Protein AF-A0A448X6U1-F1 (afdb_monomer)

Sequence (111 aa):
MAGQHGILSTPAASCLIRHHQAQGGILLTASHNPGGLDADFGIKYNVENGGPAPEKVTDTIYEVTKTITQYRTIAVPLPIDITKLGDHVFHLSNGKEFKASFFAFSIIFVS

Nearest PDB structures (foldseek):
  5jn5-assembly2_B  TM=9.573E-01  e=1.067E-08  Homo sapiens
  5jn5-assembly1_A  TM=9.570E-01  e=1.759E-08  Homo sapiens
  5tr2-assembly2_B  TM=9.411E-01  e=2.259E-08  Homo sapiens
  6sno-assembly1_A  TM=9.507E-01  e=5.421E-08  Homo sapiens
  5f9c-assembly1_A  TM=9.437E-01  e=4.783E-08  Homo sapiens

Structure (mmCIF, N/CA/C/O backbone):
data_AF-A0A448X6U1-F1
#
_entry.id   AF-A0A448X6U1-F1
#
loop_
_atom_site.group_PDB
_atom_site.id
_atom_site.type_symbol
_atom_site.label_atom_id
_atom_site.label_alt_id
_atom_site.label_comp_id
_atom_site.label_asym_id
_atom_site.label_entity_id
_atom_site.label_seq_id
_atom_site.pdbx_PDB_ins_code
_atom_site.Cartn_x
_atom_site.Cartn_y
_atom_site.Cartn_z
_atom_site.occupancy
_atom_site.B_iso_or_equiv
_atom_site.auth_seq_id
_atom_site.auth_comp_id
_atom_site.auth_asym_id
_atom_site.auth_atom_id
_atom_site.pdbx_PDB_model_num
ATOM 1 N N . MET A 1 1 ? -6.766 6.498 2.427 1.00 90.94 1 MET A N 1
ATOM 2 C CA . MET A 1 1 ? -6.921 7.195 1.133 1.00 90.94 1 MET A CA 1
ATOM 3 C C . MET A 1 1 ? -6.544 6.235 0.024 1.00 90.94 1 MET A C 1
ATOM 5 O O . MET A 1 1 ? -5.577 5.507 0.213 1.00 90.94 1 MET A O 1
ATOM 9 N N . ALA A 1 2 ? -7.271 6.221 -1.088 1.00 93.50 2 ALA A N 1
ATOM 10 C CA . ALA A 1 2 ? -6.931 5.421 -2.264 1.00 93.50 2 ALA A CA 1
ATOM 11 C C . ALA A 1 2 ? -7.413 6.110 -3.551 1.00 93.50 2 ALA A C 1
ATOM 13 O O . ALA A 1 2 ? -8.276 6.988 -3.508 1.00 93.50 2 ALA A O 1
ATOM 14 N N . GLY A 1 3 ? -6.854 5.717 -4.694 1.00 93.88 3 GLY A N 1
ATOM 15 C CA . GLY A 1 3 ? -7.403 6.106 -5.992 1.00 93.88 3 GLY A CA 1
ATOM 16 C C . GLY A 1 3 ? -8.678 5.324 -6.311 1.00 93.88 3 GLY A C 1
ATOM 17 O O . GLY A 1 3 ? -8.837 4.183 -5.868 1.00 93.88 3 GLY A O 1
ATOM 18 N N . GLN A 1 4 ? -9.591 5.932 -7.068 1.00 94.56 4 GLN A N 1
ATOM 19 C CA . GLN A 1 4 ? -10.792 5.259 -7.572 1.00 94.56 4 GLN A CA 1
ATOM 20 C C . GLN A 1 4 ? -10.405 3.983 -8.338 1.00 94.56 4 GLN A C 1
ATOM 22 O O . GLN A 1 4 ? -9.426 3.980 -9.085 1.00 94.56 4 GLN A O 1
ATOM 27 N N . HIS A 1 5 ? -11.149 2.893 -8.141 1.00 94.19 5 HIS A N 1
ATOM 28 C CA . HIS A 1 5 ? -10.826 1.565 -8.695 1.00 94.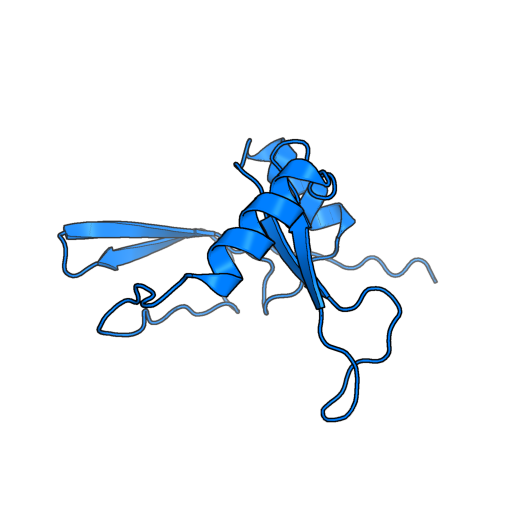19 5 HIS A CA 1
ATOM 29 C C . HIS A 1 5 ? -9.460 1.004 -8.248 1.00 94.19 5 HIS A C 1
ATOM 31 O O . HIS A 1 5 ? -8.943 0.075 -8.860 1.00 94.19 5 HIS A O 1
ATOM 37 N N . GLY A 1 6 ? -8.850 1.567 -7.199 1.00 92.62 6 GLY A N 1
ATOM 38 C CA . GLY A 1 6 ? -7.494 1.215 -6.775 1.00 92.62 6 GLY A CA 1
ATOM 39 C C . GLY A 1 6 ? -6.391 1.790 -7.671 1.00 92.62 6 GLY A C 1
ATOM 40 O O . GLY A 1 6 ? -5.225 1.447 -7.488 1.00 92.62 6 GLY A O 1
ATOM 41 N N . ILE A 1 7 ? -6.725 2.670 -8.620 1.00 92.50 7 ILE A N 1
ATOM 42 C CA . ILE A 1 7 ? -5.771 3.207 -9.593 1.00 92.50 7 ILE A CA 1
ATOM 43 C C . ILE A 1 7 ? -5.179 4.518 -9.089 1.00 92.50 7 ILE A C 1
ATOM 45 O O . ILE A 1 7 ? -5.865 5.530 -8.952 1.00 92.50 7 ILE A O 1
ATOM 49 N N . LEU A 1 8 ? -3.871 4.508 -8.844 1.00 92.38 8 LEU A N 1
ATOM 50 C CA . LEU A 1 8 ? -3.112 5.685 -8.445 1.00 92.38 8 LEU A CA 1
ATOM 51 C C . LEU A 1 8 ? -1.665 5.544 -8.923 1.00 92.38 8 LEU A C 1
ATOM 53 O O . LEU A 1 8 ? -1.006 4.546 -8.634 1.00 92.38 8 LEU A O 1
ATOM 57 N N . SER A 1 9 ? -1.149 6.536 -9.652 1.00 92.12 9 SER A N 1
ATOM 58 C CA . SER A 1 9 ? 0.254 6.502 -10.086 1.00 92.12 9 SER A CA 1
ATOM 59 C C . SER A 1 9 ? 1.215 6.717 -8.909 1.00 92.12 9 SER A C 1
ATOM 61 O O . SER A 1 9 ? 0.863 7.348 -7.911 1.00 92.12 9 SER A O 1
ATOM 63 N N . THR A 1 10 ? 2.465 6.251 -9.034 1.00 93.69 10 THR A N 1
ATOM 64 C CA . THR A 1 10 ? 3.497 6.491 -8.003 1.00 93.69 10 THR A CA 1
ATOM 65 C C . THR A 1 10 ? 3.708 7.993 -7.723 1.00 93.69 10 THR A C 1
ATOM 67 O O . THR A 1 10 ? 3.731 8.369 -6.548 1.00 93.69 10 THR A O 1
ATOM 70 N N . PRO A 1 11 ? 3.788 8.886 -8.737 1.00 94.12 11 PRO A N 1
ATOM 71 C CA . PRO A 1 11 ? 3.852 10.329 -8.493 1.00 94.12 11 PRO A CA 1
ATOM 72 C C . PRO A 1 11 ? 2.623 10.885 -7.758 1.00 94.12 11 PRO A C 1
ATOM 74 O O . PRO A 1 11 ? 2.769 11.715 -6.860 1.00 94.12 11 PRO A O 1
ATOM 77 N N . ALA A 1 12 ? 1.418 10.406 -8.086 1.00 93.75 12 ALA A N 1
ATOM 78 C CA . ALA A 1 12 ? 0.191 10.836 -7.417 1.00 93.75 12 ALA A CA 1
ATOM 79 C C . ALA A 1 12 ? 0.141 10.385 -5.952 1.00 93.75 12 ALA A C 1
ATOM 81 O O . ALA A 1 12 ? -0.194 11.183 -5.078 1.00 93.75 12 ALA A O 1
ATOM 82 N N . ALA A 1 13 ? 0.551 9.147 -5.665 1.00 94.81 13 ALA A N 1
ATOM 83 C CA . ALA A 1 13 ? 0.684 8.649 -4.299 1.00 94.81 13 ALA A CA 1
ATOM 84 C C . ALA A 1 13 ? 1.682 9.491 -3.488 1.00 94.81 13 ALA A C 1
ATOM 86 O O . ALA A 1 13 ? 1.354 9.944 -2.395 1.00 94.81 13 ALA A O 1
ATOM 87 N N . SER A 1 14 ? 2.859 9.784 -4.051 1.00 96.00 14 SER A N 1
ATOM 88 C CA . SER A 1 14 ? 3.856 10.664 -3.425 1.00 96.00 14 SER A CA 1
ATOM 89 C C . SER A 1 14 ? 3.310 12.072 -3.145 1.00 96.00 14 SER A C 1
ATOM 91 O O . SER A 1 14 ? 3.581 12.657 -2.095 1.00 96.00 14 SER A O 1
ATOM 93 N N . CYS A 1 15 ? 2.513 12.623 -4.066 1.00 95.31 15 CYS A N 1
ATOM 94 C CA . CYS A 1 15 ? 1.835 13.905 -3.882 1.00 95.31 15 CYS A CA 1
ATOM 95 C C . CYS A 1 15 ? 0.832 13.865 -2.720 1.00 95.31 15 CYS A C 1
ATOM 97 O O . CYS A 1 15 ? 0.910 14.711 -1.832 1.00 95.31 15 CYS A O 1
ATOM 99 N N . LEU A 1 16 ? -0.052 12.862 -2.680 1.00 94.88 16 LEU A N 1
ATOM 100 C CA . LEU A 1 16 ? -1.068 12.728 -1.631 1.00 94.88 16 LEU A CA 1
ATOM 101 C C . LEU A 1 16 ? -0.459 12.495 -0.245 1.00 94.88 16 LEU A C 1
ATOM 103 O O . LEU A 1 16 ? -0.948 13.071 0.723 1.00 94.88 16 LEU A O 1
ATOM 107 N N . ILE A 1 17 ? 0.614 11.700 -0.147 1.00 97.06 17 ILE A N 1
ATOM 108 C CA . ILE A 1 17 ? 1.328 11.480 1.120 1.00 97.06 17 ILE A CA 1
ATOM 109 C C . ILE A 1 17 ? 1.800 12.819 1.695 1.00 97.06 17 ILE A C 1
ATOM 111 O O . ILE A 1 17 ? 1.493 13.132 2.843 1.00 97.06 17 ILE A O 1
ATOM 115 N N . ARG A 1 18 ? 2.474 13.641 0.880 1.00 97.69 18 ARG A N 1
ATOM 116 C CA . ARG A 1 18 ? 2.975 14.956 1.308 1.00 97.69 18 ARG A CA 1
ATOM 117 C C . ARG A 1 18 ? 1.844 15.940 1.593 1.00 97.69 18 ARG A C 1
ATOM 119 O O . ARG A 1 18 ? 1.881 16.627 2.606 1.00 97.69 18 ARG A O 1
ATOM 126 N N . HIS A 1 19 ? 0.843 16.004 0.714 1.00 95.38 19 HIS A N 1
ATOM 127 C CA . HIS A 1 19 ? -0.268 16.950 0.828 1.00 95.38 19 HIS A CA 1
ATOM 128 C C . HIS A 1 19 ? -1.095 16.726 2.100 1.00 95.38 19 HIS A C 1
ATOM 130 O O . HIS A 1 19 ? -1.460 17.686 2.770 1.00 95.38 19 HIS A O 1
ATOM 136 N N . HIS A 1 20 ? -1.347 15.465 2.455 1.00 94.81 20 HIS A N 1
ATOM 137 C CA . HIS A 1 20 ? -2.118 15.102 3.643 1.00 94.81 20 HIS A CA 1
ATOM 138 C C . HIS A 1 20 ? -1.253 14.804 4.872 1.00 94.81 20 HIS A C 1
ATOM 140 O O . HIS A 1 20 ? -1.793 14.357 5.881 1.00 94.81 20 HIS A O 1
ATOM 146 N N . GLN A 1 21 ? 0.067 15.016 4.787 1.00 96.81 21 GLN A N 1
ATOM 147 C CA . GLN A 1 21 ? 1.022 14.711 5.859 1.00 96.81 21 GLN A CA 1
ATOM 148 C C . GLN A 1 21 ? 0.833 13.285 6.411 1.00 96.81 21 GLN A C 1
ATOM 150 O O . GLN A 1 21 ? 0.837 13.048 7.619 1.00 96.81 21 GLN A O 1
ATOM 155 N N . ALA A 1 22 ? 0.599 12.329 5.508 1.00 96.62 22 ALA A N 1
ATOM 156 C CA . ALA A 1 22 ? 0.408 10.936 5.874 1.00 96.62 22 ALA A CA 1
ATOM 157 C C . ALA A 1 22 ? 1.735 10.320 6.335 1.00 96.62 22 ALA A C 1
ATOM 159 O O . ALA A 1 22 ? 2.805 10.702 5.875 1.00 96.62 22 ALA A O 1
ATOM 160 N N . GLN A 1 23 ? 1.660 9.292 7.179 1.00 96.94 23 GLN A N 1
ATOM 161 C CA . GLN A 1 23 ? 2.845 8.566 7.664 1.00 96.94 23 GLN A CA 1
ATOM 162 C C . GLN A 1 23 ? 3.600 7.826 6.543 1.00 96.94 23 GLN A C 1
ATOM 164 O O . GLN A 1 23 ? 4.770 7.475 6.687 1.00 96.94 23 GLN A O 1
ATOM 169 N N . GLY A 1 24 ? 2.916 7.568 5.430 1.00 97.12 24 GLY A N 1
ATOM 170 C CA . GLY A 1 24 ? 3.439 6.856 4.280 1.00 97.12 24 GLY A CA 1
ATOM 171 C C . GLY A 1 24 ? 2.320 6.353 3.377 1.00 97.12 24 GLY A C 1
ATOM 172 O O . GLY A 1 24 ? 1.158 6.746 3.514 1.00 97.12 24 GLY A O 1
ATOM 173 N N . GLY A 1 25 ? 2.665 5.458 2.457 1.00 97.12 25 GLY A N 1
ATOM 174 C CA . GLY A 1 25 ? 1.708 4.818 1.562 1.00 97.12 25 GLY A CA 1
ATOM 175 C C . GLY A 1 25 ? 2.196 3.468 1.059 1.00 97.12 25 GLY A C 1
ATOM 176 O O . GLY A 1 25 ? 3.379 3.288 0.779 1.00 97.12 25 GLY A O 1
ATOM 177 N N . ILE A 1 26 ? 1.261 2.528 0.931 1.00 97.44 26 ILE A N 1
ATOM 178 C CA . ILE A 1 26 ? 1.488 1.224 0.304 1.00 97.44 26 ILE A CA 1
ATOM 179 C C . ILE A 1 26 ? 1.039 1.319 -1.152 1.00 97.44 26 ILE A C 1
ATOM 181 O O . ILE A 1 26 ? -0.091 1.717 -1.433 1.00 97.44 26 ILE A O 1
ATOM 185 N N . LEU A 1 27 ? 1.932 0.971 -2.072 1.00 96.31 27 LEU A N 1
ATOM 186 C CA . LEU A 1 27 ? 1.696 0.996 -3.509 1.00 96.31 27 LEU A CA 1
ATOM 187 C C . LEU A 1 27 ? 1.790 -0.432 -4.047 1.00 96.31 27 LEU A C 1
ATOM 189 O O . LEU A 1 27 ? 2.805 -1.102 -3.861 1.00 96.31 27 LEU A O 1
ATOM 193 N N . LEU A 1 28 ? 0.744 -0.876 -4.739 1.00 95.06 28 LEU A N 1
ATOM 194 C CA . LEU A 1 28 ? 0.679 -2.189 -5.381 1.00 95.06 28 LEU A CA 1
ATOM 195 C C . LEU A 1 28 ? 1.169 -2.047 -6.827 1.00 95.06 28 LEU A C 1
ATOM 197 O O . LEU A 1 28 ? 0.418 -1.647 -7.713 1.00 95.06 28 LEU A O 1
ATOM 201 N N . THR A 1 29 ? 2.463 -2.262 -7.051 1.00 93.25 29 THR A N 1
ATOM 202 C CA . THR A 1 29 ? 3.095 -2.107 -8.365 1.00 93.25 29 THR A CA 1
ATOM 203 C C . THR A 1 29 ? 4.411 -2.876 -8.451 1.00 93.25 29 THR A C 1
ATOM 205 O O . THR A 1 29 ? 5.240 -2.808 -7.544 1.00 93.25 29 THR A O 1
ATOM 208 N N . ALA A 1 30 ? 4.636 -3.535 -9.588 1.00 90.19 30 ALA A N 1
ATOM 209 C CA . ALA A 1 30 ? 5.927 -4.108 -9.968 1.00 90.19 30 ALA A CA 1
ATOM 210 C C . ALA A 1 30 ? 6.766 -3.142 -10.841 1.00 90.19 30 ALA A C 1
ATOM 212 O O . ALA A 1 30 ? 7.726 -3.534 -11.498 1.00 90.19 30 ALA A O 1
ATOM 213 N N . SER A 1 31 ? 6.430 -1.845 -10.830 1.00 87.00 31 SER A N 1
ATOM 214 C CA . SER A 1 31 ? 7.084 -0.791 -11.613 1.00 87.00 31 SER A CA 1
ATOM 215 C C . SER A 1 31 ? 7.014 -1.036 -13.126 1.00 87.00 31 SER A C 1
ATOM 217 O O . SER A 1 31 ? 5.988 -0.738 -13.730 1.00 87.00 31 SER A O 1
ATOM 219 N N . HIS A 1 32 ? 8.084 -1.560 -13.727 1.00 89.56 32 HIS A N 1
ATOM 220 C CA . HIS A 1 32 ? 8.189 -1.839 -15.160 1.00 89.56 32 HIS A CA 1
ATOM 221 C C . HIS A 1 32 ? 8.066 -3.332 -15.479 1.00 89.56 32 HIS A C 1
ATOM 223 O O . HIS A 1 32 ? 8.078 -3.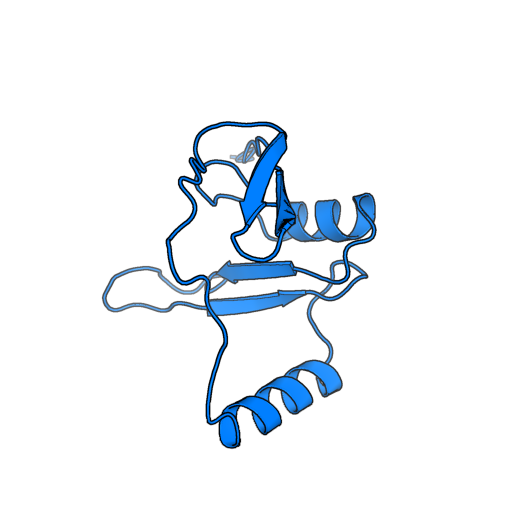704 -16.652 1.00 89.56 32 HIS A O 1
ATOM 229 N N . ASN A 1 33 ? 7.969 -4.184 -14.456 1.00 89.56 33 ASN A N 1
ATOM 230 C CA . ASN A 1 33 ? 7.863 -5.617 -14.657 1.00 89.56 33 ASN A CA 1
ATOM 231 C C . ASN A 1 33 ? 6.469 -5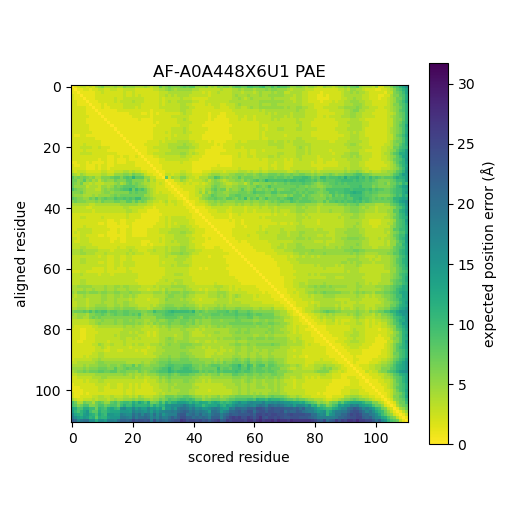.951 -15.210 1.00 89.56 33 ASN A C 1
ATOM 233 O O . ASN A 1 33 ? 5.487 -5.284 -14.857 1.00 89.56 33 ASN A O 1
ATOM 237 N N . PRO A 1 34 ? 6.367 -6.962 -16.087 1.00 88.81 34 PRO A N 1
ATOM 238 C CA . PRO A 1 34 ? 5.084 -7.389 -16.622 1.00 88.81 34 PRO A CA 1
ATOM 239 C C . PRO A 1 34 ? 4.144 -7.811 -15.488 1.00 88.81 34 PRO A C 1
ATOM 241 O O . PRO A 1 34 ? 4.567 -8.445 -14.525 1.00 88.81 34 PRO A O 1
ATOM 244 N N . GLY A 1 35 ? 2.866 -7.459 -15.623 1.00 89.88 35 GLY A N 1
ATOM 245 C CA . GLY A 1 35 ? 1.797 -7.929 -14.742 1.00 89.88 35 GLY A CA 1
ATOM 246 C C . GLY A 1 35 ? 1.018 -9.081 -15.378 1.00 89.88 35 GLY A C 1
ATOM 247 O O . GLY A 1 35 ? 0.968 -9.205 -16.601 1.00 89.88 35 GLY A O 1
ATOM 248 N N . GLY A 1 36 ? 0.398 -9.923 -14.553 1.00 90.56 36 GLY A N 1
ATOM 249 C CA . GLY A 1 36 ? -0.346 -11.100 -15.004 1.00 90.56 36 GLY A CA 1
ATOM 250 C C . GLY A 1 36 ? -0.366 -12.198 -13.945 1.00 90.56 36 GLY A C 1
ATOM 251 O O . GLY A 1 36 ? 0.289 -12.070 -12.916 1.00 90.56 36 GLY A O 1
ATOM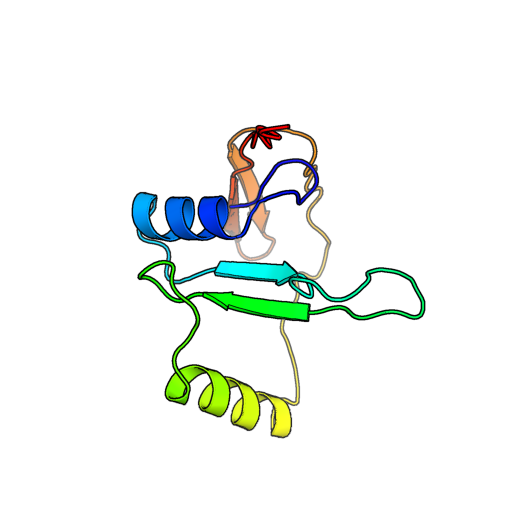 252 N N . LEU A 1 37 ? -1.123 -13.269 -14.200 1.00 91.31 37 LEU A N 1
ATOM 253 C CA . LEU A 1 37 ? -1.209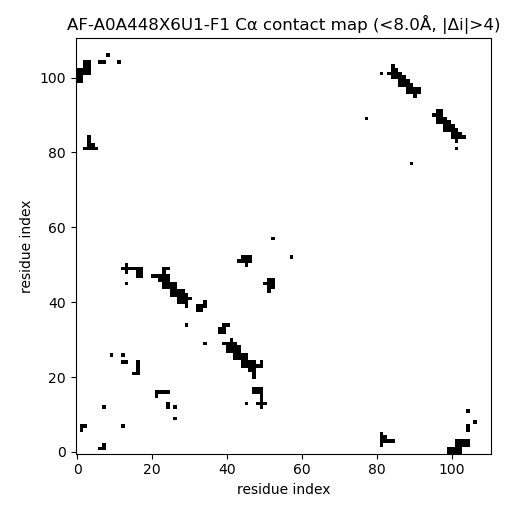 -14.423 -13.292 1.00 91.31 37 LEU A CA 1
ATOM 254 C C . LEU A 1 37 ? 0.154 -15.098 -13.076 1.00 91.31 37 LEU A C 1
ATOM 256 O O . LEU A 1 37 ? 0.459 -15.492 -11.956 1.00 91.31 37 LEU A O 1
ATOM 260 N N . ASP A 1 38 ? 0.966 -15.163 -14.134 1.00 94.88 38 ASP A N 1
ATOM 261 C CA . ASP A 1 38 ? 2.294 -15.792 -14.141 1.00 94.88 38 ASP A CA 1
ATOM 262 C C . ASP A 1 38 ? 3.440 -14.764 -14.160 1.00 94.88 38 ASP A C 1
ATOM 264 O O . ASP A 1 38 ? 4.559 -15.076 -14.566 1.00 94.88 38 ASP A O 1
ATOM 268 N N . ALA A 1 39 ? 3.158 -13.512 -13.792 1.00 94.25 39 ALA A N 1
ATOM 269 C CA . ALA A 1 39 ? 4.121 -12.417 -13.839 1.00 94.25 39 ALA A CA 1
ATOM 270 C C . ALA A 1 39 ? 4.289 -11.758 -12.462 1.00 94.25 39 ALA A C 1
ATOM 272 O O . ALA A 1 39 ? 3.795 -12.253 -11.448 1.00 94.25 39 ALA A O 1
ATOM 273 N N . ASP A 1 40 ? 5.010 -10.641 -12.411 1.00 93.69 40 ASP A N 1
ATOM 274 C CA . ASP A 1 40 ? 5.417 -10.054 -11.143 1.00 93.69 40 ASP A CA 1
ATOM 275 C C . ASP A 1 40 ? 4.297 -9.247 -10.481 1.00 93.69 40 ASP A C 1
ATOM 277 O O . ASP A 1 40 ? 3.535 -8.508 -11.112 1.00 93.69 40 ASP A O 1
ATOM 281 N N . PHE A 1 41 ? 4.270 -9.312 -9.151 1.00 94.44 41 PHE A N 1
ATOM 282 C CA . PHE A 1 41 ? 3.498 -8.416 -8.305 1.00 94.44 41 PHE A CA 1
ATOM 283 C C . PHE A 1 41 ? 4.412 -7.806 -7.244 1.00 94.44 41 PHE A C 1
ATOM 285 O O . PHE A 1 41 ? 5.185 -8.506 -6.595 1.00 94.44 41 PHE A O 1
ATOM 292 N N . GLY A 1 42 ? 4.322 -6.490 -7.061 1.00 93.56 42 GLY A N 1
ATOM 293 C CA . GLY A 1 42 ? 5.164 -5.758 -6.121 1.00 93.56 42 GLY A CA 1
ATOM 294 C C . GLY A 1 42 ? 4.341 -4.994 -5.095 1.00 93.56 42 GLY A C 1
ATOM 295 O O . GLY A 1 42 ? 3.319 -4.391 -5.419 1.00 93.56 42 GLY A O 1
ATOM 296 N N . ILE A 1 43 ? 4.819 -4.985 -3.854 1.00 95.69 43 ILE A N 1
ATOM 297 C CA . ILE A 1 43 ? 4.304 -4.130 -2.786 1.00 95.69 43 ILE A CA 1
ATOM 298 C C . ILE A 1 43 ? 5.435 -3.188 -2.392 1.00 95.69 43 ILE A C 1
ATOM 300 O O . ILE A 1 43 ? 6.477 -3.621 -1.905 1.00 95.69 43 ILE A O 1
ATOM 304 N N . LYS A 1 44 ? 5.239 -1.891 -2.617 1.00 94.94 44 LYS A N 1
ATOM 305 C CA . LYS A 1 44 ? 6.197 -0.843 -2.257 1.00 94.94 44 LYS A CA 1
ATOM 306 C C . LYS A 1 44 ? 5.662 -0.034 -1.089 1.00 94.94 44 LYS A C 1
ATOM 308 O O . LYS A 1 44 ? 4.467 0.250 -1.029 1.00 94.94 44 LYS A O 1
ATOM 313 N N . TYR A 1 45 ? 6.559 0.388 -0.206 1.00 96.94 45 TYR A N 1
ATOM 314 C CA . TYR A 1 45 ? 6.242 1.325 0.863 1.00 96.94 45 TYR A CA 1
ATOM 315 C C . TYR A 1 45 ? 6.972 2.648 0.635 1.00 96.94 45 TYR A C 1
ATOM 317 O O . TYR A 1 45 ? 8.194 2.674 0.473 1.00 96.94 45 TYR A O 1
ATOM 325 N N . ASN A 1 46 ? 6.210 3.738 0.627 1.00 97.69 46 ASN A N 1
ATOM 326 C CA . ASN A 1 46 ? 6.731 5.097 0.668 1.00 97.69 46 ASN A CA 1
ATOM 327 C C . ASN A 1 46 ? 6.537 5.668 2.076 1.00 97.69 46 ASN A C 1
ATOM 329 O O . ASN A 1 46 ? 5.502 5.428 2.695 1.00 97.69 46 ASN A O 1
ATOM 333 N N . VAL A 1 47 ? 7.509 6.437 2.565 1.00 97.75 47 VAL A N 1
ATOM 334 C CA . VAL A 1 47 ? 7.459 7.096 3.885 1.00 97.75 47 VAL A CA 1
ATOM 335 C C . VAL A 1 47 ? 6.839 8.494 3.790 1.00 97.75 47 VAL A C 1
ATOM 337 O O . VAL A 1 47 ? 6.460 8.941 2.709 1.00 97.75 47 VAL A O 1
ATOM 340 N N . GLU A 1 48 ? 6.734 9.192 4.919 1.00 97.69 48 GLU A N 1
ATOM 341 C CA . GLU A 1 48 ? 6.079 10.500 5.088 1.00 97.69 48 GLU A CA 1
ATOM 342 C C . GLU A 1 48 ? 6.527 11.610 4.121 1.00 97.69 48 GLU A C 1
ATOM 344 O O . GLU A 1 48 ? 5.736 12.480 3.760 1.00 97.69 48 GLU A O 1
ATOM 349 N N . ASN A 1 49 ? 7.769 11.574 3.626 1.00 97.06 49 ASN A N 1
ATOM 350 C CA . ASN A 1 49 ? 8.241 12.536 2.624 1.00 97.06 49 ASN A CA 1
ATOM 351 C C . ASN A 1 49 ? 7.729 12.232 1.198 1.00 97.06 49 ASN A C 1
ATOM 353 O O . ASN A 1 49 ? 8.068 12.943 0.253 1.00 97.06 49 ASN A O 1
ATOM 357 N N . GLY A 1 50 ? 6.936 11.171 1.024 1.00 97.00 50 GLY A N 1
ATOM 358 C CA . GLY A 1 50 ? 6.403 10.701 -0.252 1.00 97.00 50 GLY A CA 1
ATOM 359 C C . GLY A 1 50 ? 7.397 9.905 -1.103 1.00 97.00 50 GLY A C 1
ATOM 360 O O . GLY A 1 50 ? 7.015 9.442 -2.180 1.00 97.00 50 GLY A O 1
ATOM 361 N N . GLY A 1 51 ? 8.644 9.748 -0.662 1.00 97.44 51 GLY A N 1
ATOM 362 C CA . GLY A 1 51 ? 9.682 8.949 -1.310 1.00 97.44 51 GLY A CA 1
ATOM 363 C C . GLY A 1 51 ? 9.677 7.484 -0.859 1.00 97.44 51 GLY A C 1
ATOM 364 O O . GLY A 1 51 ? 8.940 7.126 0.062 1.00 97.44 51 GLY A O 1
ATOM 365 N N . PRO A 1 52 ? 10.481 6.621 -1.506 1.00 97.12 52 PRO A N 1
ATOM 366 C CA . PRO A 1 52 ? 10.611 5.219 -1.116 1.00 97.12 52 PRO A CA 1
ATOM 367 C C . PRO A 1 52 ? 11.155 5.092 0.310 1.00 97.12 52 PRO A C 1
ATOM 369 O O . PRO A 1 52 ? 11.918 5.941 0.776 1.00 97.12 52 PRO A O 1
ATOM 372 N N . ALA A 1 53 ? 10.768 4.023 1.000 1.00 97.31 53 ALA A N 1
ATOM 373 C CA . ALA A 1 53 ? 11.276 3.743 2.333 1.00 97.31 53 ALA A CA 1
ATOM 374 C C . ALA A 1 53 ? 12.808 3.557 2.334 1.00 97.31 53 ALA A C 1
ATOM 376 O O . ALA A 1 53 ? 13.333 2.877 1.452 1.00 97.31 53 ALA A O 1
ATOM 377 N N . PRO A 1 54 ? 13.529 4.141 3.310 1.00 96.75 54 PRO A N 1
ATOM 378 C CA . PRO A 1 54 ? 14.963 3.923 3.458 1.00 96.75 54 PRO A CA 1
ATOM 379 C C . PRO A 1 54 ? 15.248 2.495 3.942 1.00 96.75 54 PRO A C 1
ATOM 381 O O . PRO A 1 54 ? 14.404 1.879 4.594 1.00 96.75 54 PRO A O 1
ATOM 384 N N . GLU A 1 55 ? 16.470 2.017 3.702 1.00 96.88 55 GLU A N 1
ATOM 385 C CA . GLU A 1 55 ? 16.908 0.644 4.009 1.00 96.88 55 GLU A CA 1
ATOM 386 C C . GLU A 1 55 ? 16.615 0.232 5.459 1.00 96.88 55 GLU A C 1
ATOM 388 O O . GLU A 1 55 ? 16.008 -0.800 5.718 1.00 96.88 55 GLU A O 1
ATOM 393 N N . LYS A 1 56 ? 16.885 1.120 6.421 1.00 97.00 56 LYS A N 1
ATOM 394 C CA . LYS A 1 56 ? 16.569 0.884 7.838 1.00 97.00 56 LYS A CA 1
ATOM 395 C C . LYS A 1 56 ? 15.099 0.499 8.081 1.00 97.00 56 LYS A C 1
ATOM 397 O O . LYS A 1 56 ? 14.808 -0.317 8.956 1.00 97.00 56 LYS A O 1
ATOM 402 N N . VAL A 1 57 ? 14.163 1.105 7.346 1.00 96.31 57 VAL A N 1
ATOM 403 C CA . VAL A 1 57 ? 12.729 0.793 7.458 1.00 96.31 57 VAL A CA 1
ATOM 404 C C . VAL A 1 57 ? 12.430 -0.551 6.802 1.00 96.31 57 VAL A C 1
ATOM 406 O O . VAL A 1 57 ? 11.717 -1.357 7.397 1.00 96.31 57 VAL A O 1
ATOM 409 N N . THR A 1 58 ? 12.981 -0.821 5.617 1.00 96.56 58 THR A N 1
ATOM 410 C CA . THR A 1 58 ? 12.763 -2.099 4.924 1.00 96.56 58 THR A CA 1
ATOM 411 C C . THR A 1 58 ? 13.365 -3.278 5.681 1.00 96.56 58 THR A C 1
ATOM 413 O O . THR A 1 58 ? 12.710 -4.310 5.785 1.00 96.56 58 THR A O 1
ATOM 416 N N . AS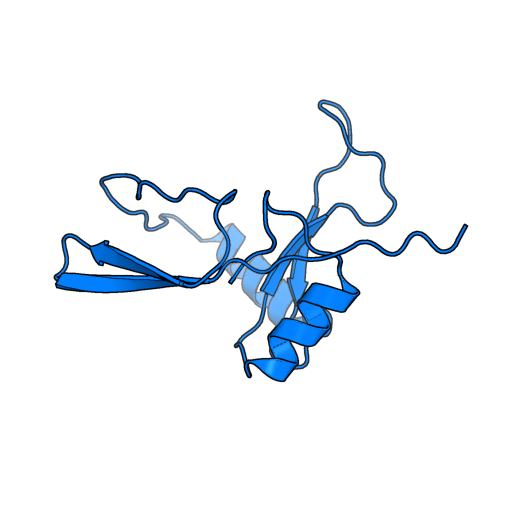P A 1 59 ? 14.531 -3.107 6.302 1.00 98.00 59 ASP A N 1
ATOM 417 C CA . ASP A 1 59 ? 15.169 -4.125 7.141 1.00 98.00 59 ASP A CA 1
ATOM 418 C C . ASP A 1 59 ? 14.336 -4.413 8.385 1.00 98.00 59 ASP A C 1
ATOM 420 O O . ASP A 1 59 ? 14.112 -5.566 8.744 1.00 98.00 59 ASP A O 1
ATOM 424 N N . THR A 1 60 ? 13.799 -3.365 9.016 1.00 97.75 60 THR A N 1
ATOM 425 C CA . THR A 1 60 ? 12.894 -3.527 10.160 1.00 97.75 60 THR A CA 1
ATOM 426 C C . THR A 1 60 ? 11.644 -4.312 9.757 1.00 97.75 60 THR A C 1
ATOM 428 O O . THR A 1 60 ? 11.231 -5.222 10.475 1.00 97.75 60 THR A O 1
ATOM 431 N N . ILE A 1 61 ? 11.049 -3.998 8.599 1.00 97.12 61 ILE A N 1
ATOM 432 C CA . ILE A 1 61 ? 9.914 -4.755 8.054 1.00 97.12 61 ILE A CA 1
ATOM 433 C C . ILE A 1 61 ? 10.324 -6.215 7.815 1.00 97.12 61 ILE A C 1
ATOM 435 O O . ILE A 1 61 ? 9.594 -7.118 8.219 1.00 97.12 61 ILE A O 1
ATOM 439 N N . TYR A 1 62 ? 11.496 -6.458 7.224 1.00 98.19 62 TYR A N 1
ATOM 440 C CA . TYR A 1 62 ? 12.007 -7.801 6.960 1.00 98.19 62 TYR A CA 1
ATOM 441 C C . TYR A 1 62 ? 12.191 -8.620 8.245 1.00 98.19 62 TYR A C 1
ATOM 443 O O . TYR A 1 62 ? 11.677 -9.735 8.328 1.00 98.19 62 TYR A O 1
ATOM 451 N N . GLU A 1 63 ? 12.822 -8.077 9.287 1.00 98.50 63 GLU A N 1
ATOM 452 C C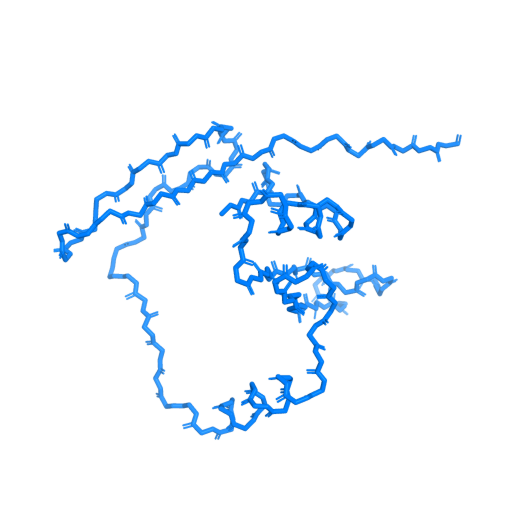A . GLU A 1 63 ? 12.982 -8.788 10.564 1.00 98.50 63 GLU A CA 1
ATOM 453 C C . GLU A 1 63 ? 11.636 -9.105 11.241 1.00 98.50 63 GLU A C 1
ATOM 455 O O . GLU A 1 63 ? 11.449 -10.198 11.786 1.00 98.50 63 GLU A O 1
ATOM 460 N N . VAL A 1 64 ? 10.652 -8.203 11.145 1.00 98.06 64 VAL A N 1
ATOM 461 C CA . VAL A 1 64 ? 9.285 -8.479 11.620 1.00 98.06 64 VAL A CA 1
ATOM 462 C C . VAL A 1 64 ? 8.648 -9.613 10.814 1.00 98.06 64 VAL A C 1
ATOM 464 O O . VAL A 1 64 ? 8.013 -10.489 11.399 1.00 98.06 64 VAL A O 1
ATOM 467 N N . THR A 1 65 ? 8.848 -9.666 9.492 1.00 97.75 65 THR A N 1
ATOM 468 C CA . THR A 1 65 ? 8.266 -10.733 8.653 1.00 97.75 65 THR A CA 1
ATOM 469 C C . THR A 1 65 ? 8.782 -12.128 9.009 1.00 97.75 65 THR A C 1
ATOM 471 O O . THR A 1 65 ? 8.042 -13.097 8.867 1.00 97.75 65 THR A O 1
ATOM 474 N N . LYS A 1 66 ? 10.009 -12.243 9.535 1.00 98.31 66 LYS A N 1
ATOM 475 C CA . LYS A 1 66 ? 10.583 -13.525 9.979 1.00 98.31 66 LYS A CA 1
ATOM 476 C C . LYS A 1 66 ? 9.976 -14.049 11.279 1.00 98.31 66 LYS A C 1
ATOM 478 O O . LYS A 1 66 ? 10.085 -15.236 11.567 1.00 98.31 66 LYS A O 1
ATOM 483 N N . THR A 1 67 ? 9.409 -13.161 12.093 1.00 98.19 67 THR A N 1
ATOM 484 C CA . THR A 1 67 ? 9.007 -13.459 13.477 1.00 98.19 67 THR A CA 1
ATOM 485 C C . THR A 1 67 ? 7.509 -13.302 13.723 1.00 98.19 67 THR A C 1
ATOM 487 O O . THR A 1 67 ? 7.015 -13.715 14.773 1.00 98.19 67 THR A O 1
ATOM 490 N N . ILE A 1 68 ? 6.764 -12.727 12.776 1.00 97.88 68 ILE A N 1
ATOM 491 C CA . ILE A 1 68 ? 5.321 -12.523 12.895 1.00 97.88 68 ILE A CA 1
ATOM 492 C C . ILE A 1 68 ? 4.575 -13.862 13.006 1.00 97.88 68 ILE A C 1
ATOM 494 O O . ILE A 1 68 ? 4.673 -14.729 12.144 1.00 97.88 68 ILE A O 1
ATOM 498 N N . THR A 1 69 ? 3.792 -14.024 14.074 1.00 98.12 69 THR A N 1
ATOM 499 C CA . THR A 1 69 ? 2.986 -15.236 14.331 1.00 98.12 69 THR A CA 1
ATOM 500 C C . THR A 1 69 ? 1.486 -15.012 14.173 1.00 98.12 69 THR A C 1
ATOM 502 O O . THR A 1 69 ? 0.715 -15.965 14.115 1.00 98.12 69 THR A O 1
ATOM 505 N N . GLN A 1 70 ? 1.053 -13.753 14.107 1.00 97.38 70 GLN A N 1
ATOM 506 C CA . GLN A 1 70 ? -0.347 -13.370 13.968 1.00 97.38 70 GLN A CA 1
ATOM 507 C C . GLN A 1 70 ? -0.469 -11.991 13.320 1.00 97.38 70 GLN A C 1
ATOM 509 O O . GLN A 1 70 ? 0.385 -11.123 13.505 1.00 97.38 70 GLN A O 1
ATOM 514 N N . TYR A 1 71 ? -1.578 -11.766 12.624 1.00 95.69 71 TYR A N 1
ATOM 515 C CA . TYR A 1 71 ? -1.991 -10.454 12.137 1.00 95.69 71 TYR A CA 1
ATOM 516 C C . TYR A 1 71 ? -3.427 -10.174 12.580 1.00 95.69 71 TYR A C 1
ATOM 518 O O . TYR A 1 71 ? -4.182 -11.082 12.925 1.00 95.69 71 TYR A O 1
ATOM 526 N N . ARG A 1 72 ? -3.808 -8.896 12.608 1.00 92.00 72 ARG A N 1
ATOM 527 C CA . ARG A 1 72 ? -5.155 -8.473 13.004 1.00 92.00 72 ARG A CA 1
ATOM 528 C C . ARG A 1 72 ? -5.973 -8.133 11.770 1.00 92.00 72 ARG A C 1
ATOM 530 O O . ARG A 1 72 ? -5.486 -7.451 10.875 1.00 92.00 72 ARG A O 1
ATOM 537 N N . THR A 1 73 ? -7.225 -8.567 11.767 1.00 91.38 73 THR A N 1
ATOM 538 C CA . THR A 1 73 ? -8.219 -8.215 10.753 1.00 91.38 73 THR A CA 1
ATOM 539 C C . THR A 1 73 ? -9.545 -7.868 11.426 1.00 91.38 73 THR A C 1
ATOM 541 O O . THR A 1 73 ? -9.744 -8.135 12.613 1.00 91.38 73 THR A O 1
ATOM 544 N N . ILE A 1 74 ? -10.448 -7.251 10.674 1.00 88.56 74 ILE A N 1
ATOM 545 C CA . ILE A 1 74 ? -11.833 -7.042 11.095 1.00 88.56 74 ILE A CA 1
ATOM 546 C C . ILE A 1 74 ? -12.618 -8.351 10.948 1.00 88.56 74 ILE A C 1
ATOM 548 O O . ILE A 1 74 ? -12.430 -9.087 9.983 1.00 88.56 74 ILE A O 1
ATOM 552 N N . ALA A 1 75 ? -13.499 -8.644 11.907 1.00 86.12 75 ALA A N 1
ATOM 553 C CA . ALA A 1 75 ? -14.287 -9.881 11.903 1.00 86.12 75 ALA A CA 1
ATOM 554 C C . ALA A 1 75 ? -15.314 -9.932 10.758 1.00 86.12 75 ALA A C 1
ATOM 556 O O . ALA A 1 75 ? -15.626 -11.005 10.252 1.00 86.12 75 ALA A O 1
ATOM 557 N N . VAL A 1 76 ? -15.826 -8.769 10.351 1.00 86.94 76 VAL A N 1
ATOM 558 C CA . VAL A 1 76 ? -16.778 -8.614 9.248 1.00 86.94 76 VAL A CA 1
ATOM 559 C C . VAL A 1 76 ? -16.192 -7.607 8.259 1.00 86.94 76 VAL A C 1
ATOM 561 O O . VAL A 1 76 ? -15.830 -6.511 8.696 1.00 86.94 76 VAL A O 1
ATOM 564 N N . PRO A 1 77 ? -16.077 -7.941 6.960 1.00 89.38 77 PRO A N 1
ATOM 565 C CA . PRO A 1 77 ? -15.618 -7.004 5.942 1.00 89.38 77 PRO A CA 1
ATOM 566 C C . PRO A 1 77 ? -16.476 -5.738 5.898 1.00 89.38 77 PRO A C 1
ATOM 568 O O . PRO A 1 77 ? -17.703 -5.801 5.967 1.00 89.38 77 PRO A O 1
ATOM 571 N N . LEU A 1 78 ? -15.830 -4.583 5.745 1.00 91.69 78 LEU A N 1
ATOM 572 C CA . LEU A 1 78 ? -16.543 -3.333 5.505 1.00 91.69 78 LEU A CA 1
ATOM 573 C C . LEU A 1 78 ? -17.068 -3.307 4.060 1.00 91.69 78 LEU A C 1
ATOM 575 O O . LEU A 1 78 ? -16.324 -3.696 3.155 1.00 91.69 78 LEU A O 1
ATOM 579 N N . PRO A 1 79 ? -18.296 -2.813 3.810 1.00 92.25 79 PRO A N 1
ATOM 580 C CA . PRO A 1 79 ? -18.865 -2.695 2.468 1.00 92.25 79 PRO A CA 1
ATOM 581 C C . PRO A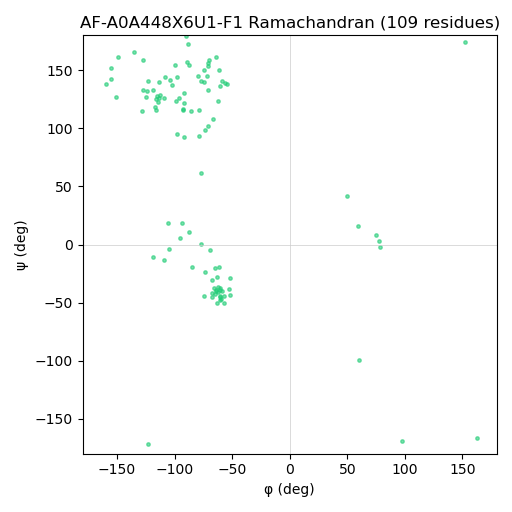 1 79 ? -18.258 -1.493 1.723 1.00 92.25 79 PRO A C 1
ATOM 583 O O . PRO A 1 79 ? -18.941 -0.526 1.392 1.00 92.25 79 PRO A O 1
ATOM 586 N N . ILE A 1 80 ? -16.940 -1.523 1.520 1.00 92.25 80 ILE A N 1
ATOM 587 C CA . ILE A 1 80 ? -16.185 -0.455 0.870 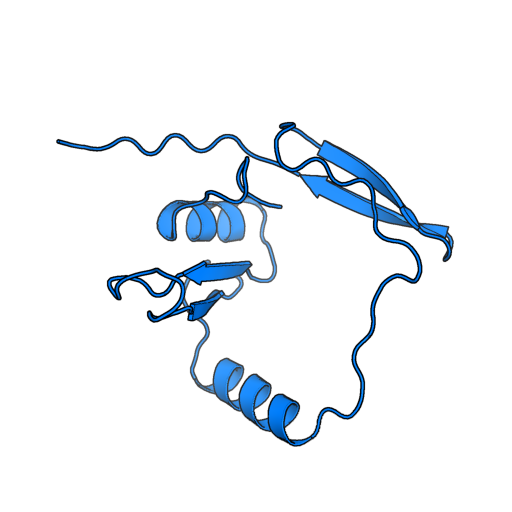1.00 92.25 80 ILE A CA 1
ATOM 588 C C . ILE A 1 80 ? -16.381 -0.558 -0.640 1.00 92.25 80 ILE A C 1
ATOM 590 O O . ILE A 1 80 ? -15.924 -1.505 -1.276 1.00 92.25 80 ILE A O 1
ATOM 594 N N . ASP A 1 81 ? -17.005 0.462 -1.216 1.00 94.44 81 ASP A N 1
ATOM 595 C CA . ASP A 1 81 ? -17.145 0.614 -2.659 1.00 94.44 81 ASP A CA 1
ATOM 596 C C . ASP A 1 81 ? -16.062 1.561 -3.195 1.00 94.44 81 ASP A C 1
ATOM 598 O O . ASP A 1 81 ? -16.211 2.783 -3.185 1.00 94.44 81 ASP A O 1
ATOM 602 N N . ILE A 1 82 ? -14.955 0.984 -3.674 1.00 93.31 82 ILE A N 1
ATOM 603 C CA . ILE A 1 82 ? -13.795 1.735 -4.192 1.00 93.31 82 ILE A CA 1
ATOM 604 C C . ILE A 1 82 ? -14.073 2.461 -5.519 1.00 93.31 82 ILE A C 1
ATOM 606 O O . ILE A 1 82 ? -13.203 3.169 -6.034 1.00 93.31 82 ILE A O 1
ATOM 610 N N . THR A 1 83 ? -15.257 2.266 -6.106 1.00 94.69 83 THR A N 1
ATOM 611 C CA . THR A 1 83 ? -15.685 2.979 -7.316 1.00 94.69 83 THR A CA 1
ATOM 612 C C . THR A 1 83 ? -16.305 4.334 -6.981 1.00 94.69 83 THR A C 1
ATOM 614 O O . THR A 1 83 ? -16.344 5.221 -7.835 1.00 94.69 83 THR A O 1
ATOM 617 N N . LYS A 1 84 ? -16.742 4.542 -5.732 1.00 95.69 84 LYS A N 1
ATOM 618 C CA . LYS A 1 84 ? -17.385 5.782 -5.291 1.00 95.69 84 LYS A CA 1
ATOM 619 C C . LYS A 1 84 ? -16.369 6.757 -4.717 1.00 95.69 84 LYS A C 1
ATOM 621 O O . LYS A 1 84 ? -15.752 6.512 -3.684 1.00 95.69 84 LYS A O 1
ATOM 626 N N . LEU A 1 85 ? -16.241 7.900 -5.379 1.00 95.62 85 LEU A N 1
ATOM 627 C CA . LEU A 1 85 ? -15.406 9.012 -4.930 1.00 95.62 85 LEU A CA 1
ATOM 628 C C . LEU A 1 85 ? -15.898 9.608 -3.604 1.00 95.62 85 LEU A C 1
ATOM 630 O O . LEU A 1 85 ? -17.062 9.456 -3.234 1.00 95.62 85 LEU A O 1
ATOM 634 N N . GLY A 1 86 ? -15.009 10.339 -2.932 1.00 95.12 86 GLY A N 1
ATOM 635 C CA . GLY A 1 86 ? -15.322 11.097 -1.724 1.00 95.12 86 GLY A CA 1
ATOM 636 C C . GLY A 1 86 ? -14.968 10.373 -0.428 1.00 95.12 86 GLY A C 1
ATOM 637 O O . GLY A 1 86 ? -14.249 9.371 -0.424 1.00 95.12 86 GLY A O 1
ATOM 638 N N . ASP A 1 87 ? -15.449 10.943 0.674 1.00 95.94 87 ASP A N 1
ATOM 639 C CA . ASP A 1 87 ? -15.229 10.452 2.029 1.00 95.94 87 ASP A CA 1
ATOM 640 C C . ASP A 1 87 ? -16.351 9.503 2.458 1.00 95.94 87 ASP A C 1
ATOM 642 O O . ASP A 1 87 ? -17.531 9.841 2.390 1.00 95.94 87 ASP A O 1
ATOM 646 N N . HIS A 1 88 ? -15.966 8.339 2.973 1.00 96.19 88 HIS A N 1
ATOM 647 C CA . HIS A 1 88 ? -16.864 7.309 3.487 1.00 96.19 88 HIS A CA 1
ATOM 648 C C . HIS A 1 88 ? -16.480 6.984 4.926 1.00 96.19 88 HIS A C 1
ATOM 650 O O . HIS A 1 88 ? -15.301 6.774 5.220 1.00 96.19 88 HIS A O 1
ATOM 656 N N . VAL A 1 89 ? -17.463 6.936 5.824 1.00 96.19 89 VAL A N 1
ATOM 657 C CA . VAL A 1 89 ? -17.252 6.656 7.251 1.00 96.19 89 VAL A CA 1
ATOM 658 C C . VAL A 1 89 ? -17.924 5.340 7.613 1.00 96.19 89 VAL A C 1
ATOM 660 O O . VAL A 1 89 ? -19.109 5.139 7.353 1.00 96.19 89 VAL A O 1
ATOM 663 N N . PHE A 1 90 ? -17.156 4.447 8.231 1.00 93.56 90 PHE A N 1
ATOM 664 C CA . PHE A 1 90 ? -17.607 3.134 8.671 1.00 93.56 90 PHE A CA 1
ATOM 665 C C . PHE A 1 90 ? -17.470 3.015 10.185 1.00 93.56 90 PHE A C 1
ATOM 667 O O . PHE A 1 90 ? -16.416 3.316 10.742 1.00 93.56 90 PHE A O 1
ATOM 674 N N . HIS A 1 91 ? -18.516 2.524 10.842 1.00 92.31 91 HIS A N 1
ATOM 675 C CA . HIS A 1 91 ? -18.508 2.274 12.279 1.00 92.31 91 HIS A CA 1
ATOM 676 C C . HIS A 1 91 ? -18.067 0.835 12.539 1.00 92.31 91 HIS A C 1
ATOM 678 O O . HIS A 1 91 ? -18.662 -0.115 12.030 1.00 92.31 91 HIS A O 1
ATOM 684 N N . LEU A 1 92 ? -16.996 0.674 13.310 1.00 90.50 92 LEU A N 1
ATOM 685 C CA . LEU A 1 92 ? -16.425 -0.620 13.654 1.00 90.50 92 LEU A CA 1
ATOM 686 C C . LEU A 1 92 ? -17.104 -1.193 14.902 1.00 90.50 92 LEU A C 1
ATOM 688 O O . LEU A 1 92 ? -17.561 -0.463 15.780 1.00 90.50 92 LEU A O 1
ATOM 692 N N . SER A 1 93 ? -17.087 -2.520 15.038 1.00 87.69 93 SER A N 1
ATOM 693 C CA . SER A 1 93 ? -17.665 -3.228 16.193 1.00 87.69 93 SER A CA 1
ATOM 694 C C . SER A 1 93 ? -17.023 -2.867 17.538 1.00 87.69 93 SER A C 1
ATOM 696 O O . SER A 1 93 ? -17.627 -3.072 18.584 1.00 87.69 93 SER A O 1
ATOM 698 N N . ASN A 1 94 ? -15.811 -2.311 17.522 1.00 88.19 94 ASN A N 1
ATOM 699 C CA . ASN A 1 94 ? -15.112 -1.818 18.709 1.00 88.19 94 ASN A CA 1
ATOM 700 C C . ASN A 1 94 ? -15.459 -0.356 19.066 1.00 88.19 94 ASN A C 1
ATOM 702 O O . ASN A 1 94 ? -14.757 0.246 19.877 1.00 88.19 94 ASN A O 1
ATOM 706 N N . GLY A 1 95 ? -16.480 0.228 18.431 1.00 90.19 95 GLY A N 1
ATOM 707 C CA . GLY A 1 95 ? -16.932 1.602 18.661 1.00 90.19 95 GLY A CA 1
ATOM 708 C C . GLY A 1 95 ? -16.069 2.686 18.010 1.00 90.19 95 GLY A C 1
ATOM 709 O O . GLY A 1 95 ? -16.342 3.865 18.206 1.00 90.19 95 GLY A O 1
ATOM 710 N N . LYS A 1 96 ? -15.025 2.322 17.252 1.00 91.25 96 LYS A N 1
ATOM 711 C CA . LYS A 1 96 ? -14.205 3.284 16.501 1.00 91.25 96 LYS A CA 1
ATOM 712 C C . LYS A 1 96 ? -14.769 3.524 15.107 1.00 91.25 96 LYS A C 1
ATOM 714 O O . LYS A 1 96 ? -15.429 2.661 14.535 1.00 91.25 96 LYS A O 1
ATOM 719 N N . GLU A 1 97 ? -14.423 4.663 14.531 1.00 94.06 97 GLU A N 1
ATOM 720 C CA . GLU A 1 97 ? -14.714 4.974 13.135 1.00 94.06 97 GLU A CA 1
ATOM 721 C C . GLU A 1 97 ? -13.499 4.704 12.242 1.00 94.06 97 GLU A C 1
ATOM 723 O O . GLU A 1 97 ? -12.347 4.927 12.626 1.00 94.06 97 GLU A O 1
ATOM 728 N N . PHE A 1 98 ? -13.767 4.240 11.025 1.00 93.00 98 PHE A N 1
ATOM 729 C CA . PHE A 1 98 ? -12.802 4.150 9.940 1.00 93.00 98 PHE A CA 1
ATOM 730 C C . PHE A 1 98 ? -13.247 5.059 8.795 1.00 93.00 98 PHE A C 1
ATOM 732 O O . PHE A 1 98 ? -14.314 4.857 8.215 1.00 93.00 98 PHE A O 1
ATOM 739 N N . LYS A 1 99 ? -12.417 6.051 8.461 1.00 95.12 99 LYS A N 1
ATOM 740 C CA . LYS A 1 99 ? -12.644 6.963 7.336 1.00 95.12 99 LYS A CA 1
ATOM 741 C C . LYS A 1 99 ? -11.840 6.513 6.115 1.00 95.12 99 LYS A C 1
ATOM 743 O O . LYS A 1 99 ? -10.612 6.428 6.172 1.00 95.12 99 LYS A O 1
ATOM 748 N N . ALA A 1 100 ? -12.522 6.284 4.997 1.00 94.56 100 ALA A N 1
ATOM 749 C CA . ALA A 1 100 ? -11.917 5.991 3.703 1.00 94.56 100 ALA A CA 1
ATOM 750 C C . ALA A 1 100 ? -12.210 7.119 2.707 1.00 94.56 100 ALA A C 1
ATOM 752 O O . ALA A 1 100 ? -13.366 7.414 2.431 1.00 94.56 100 ALA A O 1
ATOM 753 N N . SER A 1 101 ? -11.159 7.720 2.151 1.00 95.06 101 SER A N 1
ATOM 754 C CA . SER A 1 101 ? -11.263 8.763 1.121 1.00 95.06 101 SER A CA 1
ATOM 755 C C . SER A 1 101 ? -10.797 8.230 -0.231 1.00 95.06 101 SER A C 1
ATOM 757 O O . SER A 1 101 ? -9.668 7.727 -0.326 1.00 95.06 101 SER A O 1
ATOM 759 N N . PHE A 1 102 ? -11.638 8.362 -1.257 1.00 94.75 102 PHE A N 1
ATOM 760 C CA . PHE A 1 102 ? -11.342 7.958 -2.633 1.00 94.75 102 PHE A CA 1
ATOM 761 C C . PHE A 1 102 ? -11.241 9.164 -3.559 1.00 94.75 102 PHE A C 1
ATOM 763 O O . PHE A 1 102 ? -12.146 10.001 -3.615 1.00 94.75 102 PHE A O 1
ATOM 770 N N . PHE A 1 103 ? -10.144 9.227 -4.309 1.00 90.12 103 PHE A N 1
ATOM 771 C CA . PHE A 1 103 ? -9.819 10.354 -5.177 1.00 90.12 103 PHE A CA 1
ATOM 772 C C . PHE A 1 103 ? -9.863 9.942 -6.643 1.00 90.12 103 PHE A C 1
ATOM 774 O O . PHE A 1 103 ? -9.400 8.860 -7.014 1.00 90.12 103 PHE A O 1
ATOM 781 N N . ALA A 1 104 ? -10.393 10.833 -7.478 1.00 87.94 104 ALA A N 1
ATOM 782 C CA . ALA A 1 104 ? -10.262 10.698 -8.916 1.00 87.94 104 ALA A CA 1
ATOM 783 C C . ALA A 1 104 ? -8.806 10.975 -9.290 1.00 87.94 104 ALA A C 1
ATOM 785 O O . ALA A 1 104 ? -8.214 11.959 -8.843 1.00 87.94 104 ALA A O 1
ATOM 786 N N . PHE A 1 105 ? -8.239 10.111 -10.120 1.00 78.12 105 PHE A N 1
ATOM 787 C CA . PHE A 1 105 ? -6.930 10.331 -10.705 1.00 78.12 105 PHE A CA 1
ATOM 788 C C . PHE A 1 105 ? -7.039 10.155 -12.215 1.00 78.12 105 PHE A C 1
ATOM 790 O O . PHE A 1 105 ? -7.318 9.061 -12.701 1.00 78.12 105 PHE A O 1
ATOM 797 N N . SER A 1 106 ? -6.820 11.239 -12.954 1.00 66.50 106 SER A N 1
ATOM 798 C CA . SER A 1 106 ? -6.700 11.182 -14.406 1.00 66.50 106 SER A CA 1
ATOM 799 C C . SER A 1 106 ? -5.252 10.867 -14.758 1.00 66.50 106 SER A C 1
ATOM 801 O O . SER A 1 106 ? -4.357 11.673 -14.498 1.00 66.50 106 SER A O 1
ATOM 803 N N . ILE A 1 107 ? -5.012 9.705 -15.366 1.00 58.72 107 ILE A N 1
ATOM 804 C CA . ILE A 1 107 ? -3.753 9.457 -16.070 1.00 58.72 107 ILE A CA 1
ATOM 805 C C . ILE A 1 107 ? -3.805 10.318 -17.333 1.00 58.72 107 ILE A C 1
ATOM 807 O O . ILE A 1 107 ? -4.493 9.975 -18.293 1.00 58.72 107 ILE A O 1
ATOM 811 N N . ILE A 1 108 ? -3.117 11.459 -17.330 1.00 53.88 108 ILE A N 1
ATOM 812 C CA . ILE A 1 108 ? -2.841 12.174 -18.575 1.00 53.88 108 ILE A CA 1
ATOM 813 C C . ILE A 1 108 ? -1.765 11.354 -19.282 1.00 53.88 108 ILE A C 1
ATOM 815 O O . ILE A 1 108 ? -0.589 11.427 -18.927 1.00 53.88 108 ILE A O 1
ATOM 819 N N . PHE A 1 109 ? -2.171 10.522 -20.240 1.00 46.41 109 PHE A N 1
ATOM 820 C CA . PHE A 1 109 ? -1.228 9.974 -21.205 1.00 46.41 109 PHE A CA 1
ATOM 821 C C . PHE A 1 109 ? -0.740 11.146 -22.052 1.00 46.41 109 PHE A C 1
ATOM 823 O O . PHE A 1 109 ? -1.497 11.709 -22.838 1.00 46.41 109 PHE A O 1
ATOM 830 N N . VAL A 1 110 ? 0.509 11.552 -21.847 1.00 42.19 110 VAL A N 1
ATOM 831 C CA . VAL A 1 110 ? 1.203 12.392 -22.819 1.00 42.19 110 VAL A CA 1
ATOM 832 C C . VAL A 1 110 ? 1.656 11.428 -23.915 1.00 42.19 110 VAL A C 1
ATOM 834 O O . VAL A 1 110 ? 2.644 10.721 -23.734 1.00 42.19 110 VAL A O 1
ATOM 837 N N . SER A 1 111 ? 0.839 11.286 -24.961 1.00 47.06 111 SER A N 1
ATOM 838 C CA . SER A 1 111 ? 1.188 10.570 -26.196 1.00 47.06 111 SER A CA 1
ATOM 839 C C . SER A 1 111 ? 2.070 11.427 -27.088 1.00 47.06 111 SER A C 1
ATOM 841 O O . SER A 1 111 ? 1.719 12.624 -27.215 1.00 47.06 111 SER A O 1
#

pLDDT: mean 91.88, std 10.18, range [42.19, 98.5]

Radius of gyration: 16.16 Å; Cα contacts (8 Å, |Δi|>4): 135; chains: 1; bounding box: 36×33×45 Å

Secondary structure (DSSP, 8-state):
-EEGGG---HHHHHHHHHHTT-SEEEEE--TTSPPSTTS---EEEEETTSSBPPHHHHHHHHHHHHH-------SS-----TTS-EEEEEE-TTS-EEEEEEE--------

Mean predicted aligned error: 4.57 Å

InterPro domains:
  IPR005844 Alpha-D-phosphohexomutase, alpha/beta/alpha domain I [PF02878] (6-71)
  IPR016055 Alpha-D-phosphohexomutase, alpha/beta/alpha I/II/III [SSF53738] (3-92)
  IPR016066 Alpha-D-phosphohexomutase, conserved site [PS00710] (25-34)
  IPR045244 Phosphoglucomutase [PTHR22573] (2-103)

Organism: NCBI:txid117903

Foldseek 3Di:
DAAQVNDDDLVRQLVCLQVVQNQWDWHWDPDPWDDDPPTDIDIFIGGSNSHGDDPVVVVVVVVCVVPDPDDDDAPDDDPDNSNDAAWDWDQGPVRDIDIDHYDYDDPPPPD

Solvent-accessible surface area (backbone atoms only — not comparable to full-atom values): 6973 Å² total; per-residue (Å²): 110,48,27,38,74,72,46,65,53,72,70,55,51,25,47,51,16,47,76,68,66,30,80,39,48,81,43,86,48,44,85,86,53,60,72,58,97,92,45,52,81,30,81,42,53,25,31,40,84,26,43,73,54,54,66,75,56,53,51,53,52,51,58,47,66,78,66,64,87,78,84,88,78,74,96,64,85,75,92,76,60,53,76,54,70,44,80,44,81,43,82,43,98,85,77,46,78,47,75,44,38,27,39,88,66,83,81,79,78,86,124